Protein AF-A0A8T4KXN2-F1 (afdb_monomer_lite)

Radius of gyration: 32.28 Å; chains: 1; bounding box: 78×38×69 Å

Structure (mmCIF, N/CA/C/O backbone):
data_AF-A0A8T4KXN2-F1
#
_entry.id   AF-A0A8T4KXN2-F1
#
loop_
_atom_site.group_PDB
_atom_site.id
_atom_site.type_symbol
_atom_site.label_atom_id
_atom_site.label_alt_id
_atom_site.label_comp_id
_atom_site.label_asym_id
_atom_site.label_entity_id
_atom_site.label_seq_id
_atom_site.pdbx_PDB_ins_code
_atom_site.Cartn_x
_atom_site.Cartn_y
_atom_site.Cartn_z
_atom_site.occupancy
_atom_site.B_iso_or_equiv
_atom_site.auth_seq_id
_atom_site.auth_comp_id
_atom_site.auth_asym_id
_atom_site.auth_atom_id
_atom_site.pdbx_PDB_model_num
ATOM 1 N N . MET A 1 1 ? -12.133 6.379 -44.612 1.00 48.72 1 MET A N 1
ATOM 2 C CA . MET A 1 1 ? -12.267 6.527 -43.146 1.00 48.72 1 MET A CA 1
ATOM 3 C C . MET A 1 1 ? -11.600 5.319 -42.515 1.00 48.72 1 MET A C 1
ATOM 5 O O . MET A 1 1 ? -11.951 4.218 -42.909 1.00 48.72 1 MET A O 1
ATOM 9 N N . LYS A 1 2 ? -10.603 5.488 -41.636 1.00 53.75 2 LYS A N 1
ATOM 10 C CA . LYS A 1 2 ? -10.061 4.354 -40.868 1.00 53.75 2 LYS A CA 1
ATOM 11 C C . LYS A 1 2 ? -11.130 3.971 -39.842 1.00 53.75 2 LYS A C 1
ATOM 13 O O . LYS A 1 2 ? -11.428 4.774 -38.961 1.00 53.75 2 LYS A O 1
ATOM 18 N N . SER A 1 3 ? -11.801 2.848 -40.080 1.00 61.78 3 SER A N 1
ATOM 19 C CA . SER A 1 3 ? -12.979 2.392 -39.342 1.00 61.78 3 SER A CA 1
ATOM 20 C C . SER A 1 3 ? -12.598 1.915 -37.940 1.00 61.78 3 SER A C 1
ATOM 22 O O . SER A 1 3 ? -11.468 1.496 -37.688 1.00 61.78 3 SER A O 1
ATOM 24 N N . LEU A 1 4 ? -13.559 1.992 -37.016 1.00 63.56 4 LEU A N 1
ATOM 25 C CA . LEU A 1 4 ? -13.424 1.622 -35.599 1.00 63.56 4 LEU A CA 1
ATOM 26 C C . LEU A 1 4 ? -12.913 0.186 -35.377 1.00 63.56 4 LEU A C 1
ATOM 28 O O . LEU A 1 4 ? -12.387 -0.124 -34.312 1.00 63.56 4 LEU A O 1
ATOM 32 N N . GLU A 1 5 ? -12.991 -0.655 -36.404 1.00 62.78 5 GLU A N 1
ATOM 33 C CA . GLU A 1 5 ? -12.398 -1.991 -36.477 1.00 62.78 5 GLU A CA 1
ATOM 34 C C . GLU A 1 5 ? -10.889 -1.972 -36.191 1.00 62.78 5 GLU A C 1
ATOM 36 O O . GLU A 1 5 ? -10.408 -2.802 -35.428 1.00 62.78 5 GLU A O 1
ATOM 41 N N . GLN A 1 6 ? -10.152 -0.964 -36.676 1.00 63.22 6 GLN A N 1
ATOM 42 C CA . GLN A 1 6 ? -8.705 -0.854 -36.445 1.00 63.22 6 GLN A CA 1
ATOM 43 C C . GLN A 1 6 ? -8.355 -0.465 -34.991 1.00 63.22 6 GLN A C 1
ATOM 45 O O . GLN A 1 6 ? -7.255 -0.747 -34.514 1.00 63.22 6 GLN A O 1
ATOM 50 N N . TYR A 1 7 ? -9.284 0.177 -34.272 1.00 62.62 7 TYR A N 1
ATOM 51 C CA . TYR A 1 7 ? -9.153 0.461 -32.836 1.00 62.62 7 TYR A CA 1
ATOM 52 C C . TYR A 1 7 ? -9.555 -0.748 -31.981 1.00 62.62 7 TYR A C 1
ATOM 54 O O . TYR A 1 7 ? -8.935 -0.989 -30.947 1.00 62.62 7 TYR A O 1
ATOM 62 N N . ALA A 1 8 ? -10.550 -1.522 -32.424 1.00 60.78 8 ALA A N 1
ATOM 63 C CA . ALA A 1 8 ? -10.996 -2.745 -31.761 1.00 60.78 8 ALA A CA 1
ATOM 64 C C . ALA A 1 8 ? -9.985 -3.898 -31.902 1.00 60.78 8 ALA A C 1
ATOM 66 O O . ALA A 1 8 ? -9.731 -4.601 -30.931 1.00 60.78 8 ALA A O 1
ATOM 67 N N . GLU A 1 9 ? -9.342 -4.050 -33.064 1.00 62.12 9 GLU A N 1
ATOM 68 C CA . GLU A 1 9 ? -8.309 -5.072 -33.310 1.00 62.12 9 GLU A CA 1
ATOM 69 C C . GLU A 1 9 ? -7.042 -4.845 -32.465 1.00 62.12 9 GLU A C 1
ATOM 71 O O . GLU A 1 9 ? -6.325 -5.783 -32.122 1.00 62.12 9 GLU A O 1
ATOM 76 N N . LYS A 1 10 ? -6.794 -3.593 -32.060 1.00 63.12 10 LYS A N 1
ATOM 77 C CA . LYS A 1 10 ? -5.705 -3.216 -31.147 1.00 63.12 10 LYS A CA 1
ATOM 78 C C . LYS A 1 10 ? -6.092 -3.255 -29.666 1.00 63.12 10 LYS A C 1
ATOM 80 O O . LYS A 1 10 ? -5.241 -2.986 -28.815 1.00 63.12 10 LYS A O 1
ATOM 85 N N . LEU A 1 11 ? -7.355 -3.542 -29.353 1.00 65.38 11 LEU A N 1
ATOM 86 C CA . LEU A 1 11 ? -7.843 -3.628 -27.987 1.00 65.38 11 LEU A CA 1
ATOM 87 C C . LEU A 1 11 ? -7.547 -5.036 -27.467 1.00 65.38 11 LEU A C 1
ATOM 89 O O . LEU A 1 11 ? -8.207 -6.005 -27.837 1.00 65.38 11 LEU A O 1
ATOM 93 N N . ASP A 1 12 ? -6.553 -5.154 -26.588 1.00 75.44 12 ASP A N 1
ATOM 94 C CA . ASP A 1 12 ? -6.344 -6.376 -25.816 1.00 75.44 12 ASP A CA 1
ATOM 95 C C . ASP A 1 12 ? -7.517 -6.524 -24.835 1.00 75.44 12 ASP A C 1
ATOM 97 O O . ASP A 1 12 ? -7.467 -6.085 -23.685 1.00 75.44 12 ASP A O 1
ATOM 101 N N . PHE A 1 13 ? -8.635 -7.066 -25.326 1.00 82.25 13 PHE A N 1
ATOM 102 C CA . PHE A 1 13 ? -9.881 -7.209 -24.574 1.00 82.25 13 PHE A CA 1
ATOM 103 C C . PHE A 1 13 ? -9.652 -7.996 -23.279 1.00 82.25 13 PHE A C 1
ATOM 105 O O . PHE A 1 13 ? -10.247 -7.694 -22.247 1.00 82.25 13 PHE A O 1
ATOM 112 N N . ARG A 1 14 ? -8.718 -8.956 -23.303 1.00 81.81 14 ARG A N 1
ATOM 113 C CA . ARG A 1 14 ? -8.288 -9.687 -22.107 1.00 81.81 14 ARG A CA 1
ATOM 114 C C . ARG A 1 14 ? -7.593 -8.755 -21.125 1.00 81.81 14 ARG A C 1
ATOM 116 O O . ARG A 1 14 ? -7.958 -8.752 -19.954 1.00 81.81 14 ARG A O 1
ATOM 123 N N . GLY A 1 15 ? -6.653 -7.935 -21.593 1.00 85.81 15 GLY A N 1
ATOM 124 C CA . GLY A 1 15 ? -5.996 -6.912 -20.778 1.00 85.81 15 GLY A CA 1
ATOM 125 C C . GLY A 1 15 ? -6.981 -5.922 -20.152 1.00 85.81 15 GLY A C 1
ATOM 126 O O . GLY A 1 15 ? -6.889 -5.638 -18.958 1.00 85.81 15 GLY A O 1
ATOM 127 N N . LEU A 1 16 ? -7.979 -5.464 -20.914 1.00 88.06 16 LEU A N 1
ATOM 128 C CA . LEU A 1 16 ? -9.030 -4.575 -20.414 1.00 88.06 16 LEU A CA 1
ATOM 129 C C . LEU A 1 16 ? -9.844 -5.246 -19.296 1.00 88.06 16 LEU A C 1
ATOM 131 O O . LEU A 1 16 ? -9.977 -4.680 -18.212 1.00 88.06 16 LEU A O 1
ATOM 135 N N . VAL A 1 17 ? -10.329 -6.470 -19.522 1.00 91.06 17 VAL A N 1
ATOM 136 C CA . VAL A 1 17 ? -11.122 -7.219 -18.532 1.00 91.06 17 VAL A CA 1
ATOM 137 C C . VAL A 1 17 ? -10.305 -7.506 -17.271 1.00 91.06 17 VAL A C 1
ATOM 139 O O . VAL A 1 17 ? -10.779 -7.267 -16.163 1.00 91.06 17 VAL A O 1
ATOM 142 N N . ILE A 1 18 ? -9.055 -7.949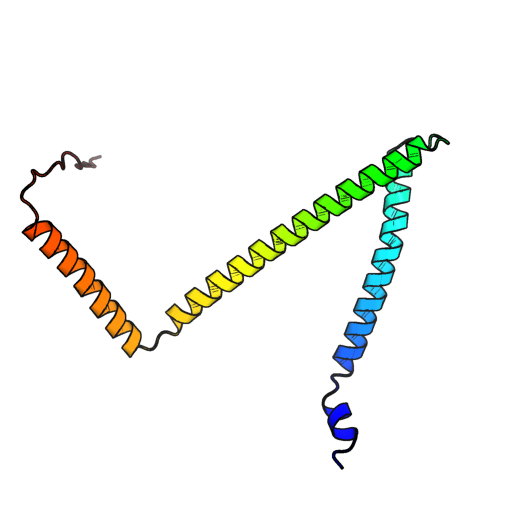 -17.418 1.00 92.06 18 ILE A N 1
ATOM 143 C CA . ILE A 1 18 ? -8.163 -8.224 -16.284 1.00 92.06 18 ILE A CA 1
ATOM 144 C C . ILE A 1 18 ? -7.871 -6.938 -15.505 1.00 92.06 18 ILE A C 1
ATOM 146 O O . ILE A 1 18 ? -7.939 -6.945 -14.278 1.00 92.06 18 ILE A O 1
ATOM 150 N N . SER A 1 19 ? -7.602 -5.823 -16.191 1.00 91.62 19 SER A N 1
ATOM 151 C CA . SER A 1 19 ? -7.362 -4.534 -15.531 1.00 91.62 19 SER A CA 1
ATOM 152 C C . SER A 1 19 ? -8.588 -4.061 -14.748 1.00 91.62 19 SER A C 1
ATOM 154 O O . SER A 1 19 ? -8.451 -3.659 -13.597 1.00 91.62 19 SER A O 1
ATOM 156 N N . SER A 1 20 ? -9.790 -4.213 -15.313 1.00 92.12 20 SER A N 1
ATOM 157 C CA . SER A 1 20 ? -11.052 -3.897 -14.643 1.00 92.12 20 SER A CA 1
ATOM 158 C C . SER A 1 20 ? -11.258 -4.743 -13.384 1.00 92.12 20 SER A C 1
ATOM 160 O O . SER A 1 20 ? -11.577 -4.194 -12.327 1.00 92.12 20 SER A O 1
ATOM 162 N N . ILE A 1 21 ? -10.996 -6.054 -13.457 1.00 95.31 21 ILE A N 1
ATOM 163 C CA . ILE A 1 21 ? -11.072 -6.956 -12.298 1.00 95.31 21 ILE A CA 1
ATOM 164 C C . ILE A 1 21 ? -10.062 -6.534 -11.228 1.00 95.31 21 ILE A C 1
ATOM 166 O O . ILE A 1 21 ? -10.424 -6.418 -10.060 1.00 95.31 21 ILE A O 1
ATOM 170 N N . ILE A 1 22 ? -8.813 -6.250 -11.605 1.00 96.06 22 ILE A N 1
ATOM 171 C CA . ILE A 1 22 ? -7.775 -5.804 -10.665 1.00 96.06 22 ILE A CA 1
ATOM 172 C C . ILE A 1 22 ? -8.181 -4.491 -9.994 1.00 96.06 22 ILE A C 1
ATOM 174 O O . ILE A 1 22 ? -8.015 -4.357 -8.782 1.00 96.06 22 ILE A O 1
ATOM 178 N N . THR A 1 23 ? -8.740 -3.533 -10.736 1.00 94.69 23 THR A N 1
ATOM 179 C CA . THR A 1 23 ? -9.219 -2.266 -10.171 1.00 94.69 23 THR A CA 1
ATOM 180 C C . THR A 1 23 ? -10.368 -2.491 -9.190 1.00 94.69 23 THR A C 1
ATOM 182 O O . THR A 1 23 ? -10.317 -1.973 -8.076 1.00 94.69 23 THR A O 1
ATOM 185 N N . ALA A 1 24 ? -11.364 -3.302 -9.555 1.00 95.25 24 ALA A N 1
ATOM 186 C CA . ALA A 1 24 ? -12.489 -3.627 -8.679 1.00 95.25 24 ALA A CA 1
ATOM 187 C C . ALA A 1 24 ? -12.028 -4.345 -7.400 1.00 95.25 24 ALA A C 1
ATOM 189 O O . ALA A 1 24 ? -12.437 -3.977 -6.301 1.00 95.25 24 ALA A O 1
ATOM 190 N N . LEU A 1 25 ? -11.118 -5.314 -7.517 1.00 95.44 25 LEU A N 1
ATOM 191 C CA . LEU A 1 25 ? -10.546 -6.016 -6.367 1.00 95.44 25 LEU A CA 1
ATOM 192 C C . LEU A 1 25 ? -9.711 -5.087 -5.485 1.00 95.44 25 LEU A C 1
ATOM 194 O O . LEU A 1 25 ? -9.828 -5.138 -4.265 1.00 95.44 25 LEU A O 1
ATOM 198 N N . SER A 1 26 ? -8.909 -4.204 -6.082 1.00 93.50 26 SER A N 1
ATOM 199 C CA . SER A 1 26 ? -8.128 -3.210 -5.334 1.00 93.50 26 SER A CA 1
ATOM 200 C C . SER A 1 26 ? -9.036 -2.277 -4.532 1.00 93.50 26 SER A C 1
ATOM 202 O O . SER A 1 26 ? -8.728 -1.945 -3.388 1.00 93.50 26 SER A O 1
ATOM 204 N N . PHE A 1 27 ? -10.182 -1.898 -5.106 1.00 94.44 27 PHE A N 1
ATOM 205 C CA . PHE A 1 27 ? -11.195 -1.105 -4.417 1.00 94.44 27 PHE A CA 1
ATOM 206 C C . PHE A 1 27 ? -11.817 -1.864 -3.240 1.00 94.44 27 PHE A C 1
ATOM 208 O O . PHE A 1 27 ? -11.875 -1.333 -2.133 1.00 94.44 27 PHE A O 1
ATOM 215 N N . VAL A 1 28 ? -12.217 -3.122 -3.453 1.00 93.00 28 VAL A N 1
ATOM 216 C CA . VAL A 1 28 ? -12.761 -3.987 -2.395 1.00 93.00 28 VAL A CA 1
ATOM 217 C C . VAL A 1 28 ? -11.761 -4.134 -1.250 1.00 93.00 28 VAL A C 1
ATOM 219 O O . VAL A 1 28 ? -12.116 -3.901 -0.098 1.00 93.00 28 VAL A O 1
ATOM 222 N N . VAL A 1 29 ? -10.498 -4.441 -1.557 1.00 93.31 29 VAL A N 1
ATOM 223 C CA . VAL A 1 29 ? -9.426 -4.532 -0.557 1.00 93.31 29 VAL A CA 1
ATOM 224 C C . VAL A 1 29 ? -9.318 -3.223 0.226 1.00 93.31 29 VAL A C 1
ATOM 226 O O . VAL A 1 29 ? -9.325 -3.257 1.453 1.00 93.31 29 VAL A O 1
ATOM 229 N N . GLY A 1 30 ? -9.294 -2.072 -0.454 1.00 88.69 30 GLY A N 1
ATOM 230 C CA . GLY A 1 30 ? -9.260 -0.757 0.192 1.00 88.69 30 GLY A CA 1
ATOM 231 C C . GLY A 1 30 ? -10.427 -0.506 1.155 1.00 88.69 30 GLY A C 1
ATOM 232 O O . GLY A 1 30 ? -10.202 0.009 2.250 1.00 88.69 30 GLY A O 1
ATOM 233 N N . LEU A 1 31 ? -11.649 -0.919 0.795 1.00 88.69 31 LEU A N 1
ATOM 234 C CA . LEU A 1 31 ? -12.809 -0.839 1.692 1.00 88.69 31 LEU A CA 1
ATOM 235 C C . LEU A 1 31 ? -12.621 -1.702 2.945 1.00 88.69 31 LEU A C 1
ATOM 237 O O . LEU A 1 31 ? -12.821 -1.218 4.056 1.00 88.69 31 LEU A O 1
ATOM 241 N N . PHE A 1 32 ? -12.185 -2.952 2.775 1.00 91.25 32 PHE A N 1
ATOM 242 C CA . PHE A 1 32 ? -11.975 -3.874 3.895 1.00 91.25 32 PHE A CA 1
ATOM 243 C C . PHE A 1 32 ? -10.879 -3.410 4.857 1.00 91.25 32 PHE A C 1
ATOM 245 O O . PHE A 1 32 ? -10.972 -3.661 6.057 1.00 91.25 32 PHE A O 1
ATOM 252 N N . TRP A 1 33 ? -9.857 -2.705 4.363 1.00 85.44 33 TRP A N 1
ATOM 253 C CA . TRP A 1 33 ? -8.793 -2.165 5.212 1.00 85.44 33 TRP A CA 1
ATOM 254 C C . TRP A 1 33 ? -9.315 -1.183 6.261 1.00 85.44 33 TRP A C 1
ATOM 256 O O . TRP A 1 33 ? -8.840 -1.219 7.395 1.00 85.44 33 TRP A O 1
ATOM 266 N N . LYS A 1 34 ? -10.305 -0.344 5.928 1.00 81.81 34 LYS A N 1
ATOM 267 C CA . LYS A 1 34 ? -10.913 0.581 6.898 1.00 81.81 34 LYS A CA 1
ATOM 268 C C . LYS A 1 34 ? -11.522 -0.185 8.074 1.00 81.81 34 LYS A C 1
ATOM 270 O O . LYS A 1 34 ? -11.245 0.141 9.227 1.00 81.81 34 LYS A O 1
ATOM 275 N N . ASP A 1 35 ? -12.324 -1.199 7.777 1.00 85.31 35 ASP A N 1
ATOM 276 C CA . ASP A 1 35 ? -13.050 -1.946 8.803 1.00 85.31 35 ASP A CA 1
ATOM 277 C C . ASP A 1 35 ? -12.107 -2.850 9.612 1.00 85.31 35 ASP A C 1
ATOM 279 O O . ASP A 1 35 ? -12.230 -2.939 10.833 1.00 85.31 35 ASP A O 1
ATOM 283 N N . ALA A 1 36 ? -11.094 -3.439 8.968 1.00 86.31 36 ALA A N 1
ATOM 284 C CA . ALA A 1 36 ? -10.057 -4.218 9.642 1.00 86.31 36 ALA A CA 1
ATOM 285 C C . ALA A 1 36 ? -9.243 -3.371 10.630 1.00 86.31 36 ALA A C 1
ATOM 287 O O . ALA A 1 36 ? -8.982 -3.803 11.752 1.00 86.31 36 ALA A O 1
ATOM 288 N N . ILE A 1 37 ? -8.862 -2.155 10.235 1.00 81.81 37 ILE A N 1
ATOM 289 C CA . ILE A 1 37 ? -8.170 -1.206 11.111 1.00 81.81 37 ILE A CA 1
ATOM 290 C C . ILE A 1 37 ? -9.058 -0.851 12.300 1.00 81.81 37 ILE A C 1
ATOM 292 O O . ILE A 1 37 ? -8.600 -0.931 13.435 1.00 81.81 37 ILE A O 1
ATOM 296 N N . GLN A 1 38 ? -10.317 -0.489 12.053 1.00 80.75 38 GLN A N 1
ATOM 297 C CA . GLN A 1 38 ? -11.240 -0.095 13.113 1.00 80.75 38 GLN A CA 1
ATOM 298 C C . GLN A 1 38 ? -11.444 -1.237 14.121 1.00 80.75 38 GLN A C 1
ATOM 300 O O . GLN A 1 38 ? -11.249 -1.035 15.315 1.00 80.75 38 GLN A O 1
ATOM 305 N N . SER A 1 39 ? -11.668 -2.460 13.634 1.00 84.56 39 SER A N 1
ATOM 306 C CA . SER A 1 39 ? -11.772 -3.657 14.477 1.00 84.56 39 SER A CA 1
ATOM 307 C C . SER A 1 39 ? -10.475 -3.978 15.231 1.00 84.56 39 SER A C 1
ATOM 309 O O . SER A 1 39 ? -10.522 -4.405 16.382 1.00 84.56 39 SER A O 1
ATOM 311 N N . THR A 1 40 ? -9.308 -3.750 14.621 1.00 84.19 40 THR A N 1
ATOM 312 C CA . THR A 1 40 ? -8.010 -3.927 15.291 1.00 84.19 40 THR A CA 1
ATOM 313 C C . THR A 1 40 ? -7.857 -2.930 16.439 1.00 84.19 40 THR A C 1
ATOM 315 O O . THR A 1 40 ? -7.418 -3.300 17.525 1.00 84.19 40 THR A O 1
ATOM 318 N N . ILE A 1 41 ? -8.237 -1.670 16.229 1.00 79.12 41 ILE A N 1
ATOM 319 C CA . ILE A 1 41 ? -8.175 -0.651 17.278 1.00 79.12 41 ILE A CA 1
ATOM 320 C C . ILE A 1 41 ? -9.173 -0.998 18.391 1.00 79.12 41 ILE A C 1
ATOM 322 O O . ILE A 1 41 ? -8.784 -0.941 19.551 1.00 79.12 41 ILE A O 1
ATOM 326 N N . ASP A 1 42 ? -10.391 -1.444 18.076 1.00 80.75 42 ASP A N 1
ATOM 327 C CA . ASP A 1 42 ? -11.381 -1.896 19.073 1.00 80.75 42 ASP A CA 1
ATOM 328 C C . ASP A 1 42 ? -10.887 -3.102 19.893 1.00 80.75 42 ASP A C 1
ATOM 330 O O . ASP A 1 42 ? -11.163 -3.206 21.088 1.00 80.75 42 ASP A O 1
ATOM 334 N N . LEU A 1 43 ? -10.132 -4.013 19.269 1.00 80.38 43 LEU A N 1
ATOM 335 C CA . LEU A 1 43 ? -9.585 -5.197 19.935 1.00 80.38 43 LEU A CA 1
ATOM 336 C C . LEU A 1 43 ? -8.419 -4.858 20.876 1.00 80.38 43 LEU A C 1
ATOM 338 O O . LEU A 1 43 ? -8.331 -5.411 21.973 1.00 80.38 43 LEU A O 1
ATOM 342 N N . TYR A 1 44 ? -7.503 -3.984 20.447 1.00 78.94 44 TYR A N 1
ATOM 343 C CA . TYR A 1 44 ? -6.283 -3.665 21.200 1.00 78.94 44 TYR A CA 1
ATOM 344 C C . TYR A 1 44 ? -6.434 -2.465 22.144 1.00 78.94 44 TYR A C 1
ATOM 346 O O . TYR A 1 44 ? -5.726 -2.387 23.150 1.00 78.94 44 TYR A O 1
ATOM 354 N N . PHE A 1 45 ? -7.351 -1.542 21.859 1.00 72.12 45 PHE A N 1
ATOM 355 C CA . PHE A 1 45 ? -7.634 -0.369 22.680 1.00 72.12 45 PHE A CA 1
ATOM 356 C C . PHE A 1 45 ? -9.045 -0.493 23.244 1.00 72.12 45 PHE A C 1
ATOM 358 O O . PHE A 1 45 ? -10.012 -0.569 22.493 1.00 72.12 45 PHE A O 1
ATOM 365 N N . LYS A 1 46 ? -9.169 -0.488 24.580 1.00 69.94 46 LYS A N 1
ATOM 366 C CA . LYS A 1 46 ? -10.477 -0.510 25.250 1.00 69.94 46 LYS A CA 1
ATOM 367 C C . LYS A 1 46 ? -11.380 0.581 24.654 1.00 69.94 46 LYS A C 1
ATOM 369 O O . LYS A 1 46 ? -10.930 1.731 24.610 1.00 69.94 46 LYS A O 1
ATOM 374 N N . PRO A 1 47 ? -12.629 0.262 24.271 1.00 65.00 47 PRO A N 1
ATOM 375 C CA . PRO A 1 47 ? -13.579 1.263 23.820 1.00 65.00 47 PRO A CA 1
ATOM 376 C C . PRO A 1 47 ? -13.891 2.182 25.003 1.00 65.00 47 PRO A C 1
ATOM 378 O O . PRO A 1 47 ? -14.638 1.837 25.916 1.00 65.00 47 PRO A O 1
ATOM 381 N N . GLY A 1 48 ? -13.229 3.333 25.041 1.00 62.84 48 GLY A N 1
ATOM 382 C CA . GLY A 1 48 ? -13.643 4.451 25.870 1.00 62.84 48 GLY A CA 1
ATOM 383 C C . GLY A 1 48 ? -14.584 5.293 25.027 1.00 62.84 48 GLY A C 1
ATOM 384 O O . GLY A 1 48 ? -14.181 5.740 23.959 1.00 62.84 48 GLY A O 1
ATOM 385 N N . GLU A 1 49 ? -15.809 5.529 25.492 1.00 65.12 49 GLU A N 1
ATOM 386 C CA . GLU A 1 49 ? -16.875 6.262 24.777 1.00 65.12 49 GLU A CA 1
ATOM 387 C C . GLU A 1 49 ? -16.568 7.759 24.512 1.00 65.12 49 GLU A C 1
ATOM 389 O O . GLU A 1 49 ? -17.462 8.566 24.274 1.00 65.12 49 GLU A O 1
ATOM 394 N N . GLY A 1 50 ? -15.301 8.175 24.573 1.00 67.50 50 GLY A N 1
ATOM 395 C CA . GLY A 1 50 ? -14.876 9.564 24.457 1.00 67.50 50 GLY A CA 1
ATOM 396 C C . GLY A 1 50 ? -14.197 9.879 23.128 1.00 67.50 50 GLY A C 1
ATOM 397 O O . GLY A 1 50 ? -13.470 9.062 22.570 1.00 67.50 50 GLY A O 1
ATOM 398 N N . LEU A 1 51 ? -14.331 11.133 22.687 1.00 71.19 51 LEU A N 1
ATOM 399 C CA . LEU A 1 51 ? -13.631 11.736 21.538 1.00 71.19 51 LEU A CA 1
ATOM 400 C C . LEU A 1 51 ? -12.126 11.396 21.477 1.00 71.19 51 LEU A C 1
ATOM 402 O O . LEU A 1 51 ? -11.560 11.281 20.392 1.00 71.19 51 LEU A O 1
ATOM 406 N N . LEU A 1 52 ? -11.485 11.203 22.634 1.00 72.00 52 LEU A N 1
ATOM 407 C CA . LEU A 1 52 ? -10.078 10.809 22.753 1.00 72.00 52 LEU A CA 1
ATOM 408 C C . LEU A 1 52 ? -9.765 9.473 22.065 1.00 72.00 52 LEU A C 1
ATOM 410 O O . LEU A 1 52 ? -8.688 9.332 21.490 1.00 72.00 52 LEU A O 1
ATOM 414 N N . TYR A 1 53 ? -10.700 8.522 22.079 1.00 72.50 53 TYR A N 1
ATOM 415 C CA . TYR A 1 53 ? -10.552 7.235 21.404 1.00 72.50 53 TYR A CA 1
ATOM 416 C C . TYR A 1 53 ? -10.477 7.415 19.884 1.00 72.50 53 TYR A C 1
ATOM 418 O O . TYR A 1 53 ? -9.554 6.918 19.241 1.00 72.50 53 TYR A O 1
ATOM 426 N N . THR A 1 54 ? -11.377 8.221 19.318 1.00 76.62 54 THR A N 1
ATOM 427 C CA . THR A 1 54 ? -11.398 8.537 17.883 1.00 76.62 54 THR A CA 1
ATOM 428 C C . THR A 1 54 ? -10.133 9.271 17.438 1.00 76.62 54 THR A C 1
ATOM 430 O O . THR A 1 54 ? -9.573 8.960 16.386 1.00 76.62 54 THR A O 1
ATOM 433 N N . TYR A 1 55 ? -9.636 10.215 18.243 1.00 81.56 55 TYR A N 1
ATOM 434 C CA . TYR A 1 55 ? -8.376 10.905 17.950 1.00 81.56 55 TYR A CA 1
ATOM 435 C C . TYR A 1 55 ? -7.166 9.971 18.027 1.00 81.56 55 TYR A C 1
ATOM 437 O O . TYR A 1 55 ? -6.279 10.051 17.176 1.00 81.56 55 TYR A O 1
ATOM 445 N N . LEU A 1 56 ? -7.132 9.062 19.005 1.00 80.69 56 LEU A N 1
ATOM 446 C CA . LEU A 1 56 ? -6.052 8.086 19.135 1.00 80.69 56 LEU A CA 1
ATOM 447 C C . LEU A 1 56 ? -6.062 7.085 17.973 1.00 80.69 56 LEU A C 1
ATOM 449 O O . LEU A 1 56 ? -5.013 6.801 17.396 1.00 80.69 56 LEU A O 1
ATOM 453 N N . ALA A 1 57 ? -7.247 6.627 17.568 1.00 79.56 57 ALA A N 1
ATOM 454 C CA . ALA A 1 57 ? -7.438 5.801 16.383 1.00 79.56 57 ALA A CA 1
ATOM 455 C C . ALA A 1 57 ? -6.904 6.498 15.120 1.00 79.56 57 ALA A C 1
ATOM 457 O O . ALA A 1 57 ? -6.091 5.933 14.388 1.00 79.56 57 ALA A O 1
ATOM 458 N N . ALA A 1 58 ? -7.289 7.759 14.896 1.00 83.19 58 ALA A N 1
ATOM 459 C CA . ALA A 1 58 ? -6.823 8.549 13.757 1.00 83.19 58 ALA A CA 1
ATOM 460 C C . ALA A 1 58 ? -5.295 8.751 13.753 1.00 83.19 58 ALA A C 1
ATOM 462 O O . ALA A 1 58 ? -4.658 8.685 12.696 1.00 83.19 58 ALA A O 1
ATOM 463 N N . LEU A 1 59 ? -4.688 8.947 14.928 1.00 88.19 59 LEU A N 1
ATOM 464 C CA . LEU A 1 59 ? -3.236 9.065 15.077 1.00 88.19 59 LEU A CA 1
ATOM 465 C C . LEU A 1 59 ? -2.523 7.772 14.656 1.00 88.19 59 LEU A C 1
ATOM 467 O O . LEU A 1 59 ? -1.572 7.819 13.875 1.00 88.19 59 LEU A O 1
ATOM 471 N N . ILE A 1 60 ? -3.003 6.618 15.126 1.00 84.38 60 ILE A N 1
ATOM 472 C CA . ILE A 1 60 ? -2.435 5.304 14.787 1.00 84.38 60 ILE A CA 1
ATOM 473 C C . ILE A 1 60 ? -2.516 5.059 13.281 1.00 84.38 60 ILE A C 1
ATOM 475 O O . ILE A 1 60 ? -1.530 4.648 12.671 1.00 84.38 60 ILE A O 1
ATOM 479 N N . ILE A 1 61 ? -3.660 5.370 12.669 1.00 85.94 61 ILE A N 1
ATOM 480 C CA . ILE A 1 61 ? -3.859 5.237 11.221 1.00 85.94 61 ILE A CA 1
ATOM 481 C C . ILE A 1 61 ? -2.865 6.109 10.459 1.00 85.94 61 ILE A C 1
ATOM 483 O O . ILE A 1 61 ? -2.232 5.642 9.516 1.00 85.94 61 ILE A O 1
ATOM 487 N N . THR A 1 62 ? -2.675 7.353 10.893 1.00 90.88 62 THR A N 1
ATOM 488 C CA . THR A 1 62 ? -1.733 8.284 10.259 1.00 90.88 62 THR A CA 1
ATOM 489 C C . THR A 1 62 ? -0.303 7.746 10.303 1.00 90.88 62 THR A C 1
ATOM 491 O O . THR A 1 62 ? 0.398 7.767 9.291 1.00 90.88 62 THR A O 1
ATOM 494 N N . ILE A 1 63 ? 0.121 7.205 11.449 1.00 91.75 63 ILE A N 1
ATOM 495 C CA . ILE A 1 63 ? 1.445 6.587 11.598 1.00 91.75 63 ILE A CA 1
ATOM 496 C C . ILE A 1 63 ? 1.560 5.347 10.705 1.00 91.75 63 ILE A C 1
ATOM 498 O O . ILE A 1 63 ? 2.547 5.207 9.984 1.00 91.75 63 ILE A O 1
ATOM 502 N N . ALA A 1 64 ? 0.553 4.471 10.697 1.00 87.69 64 ALA A N 1
ATOM 503 C CA . ALA A 1 64 ? 0.549 3.268 9.868 1.00 87.69 64 ALA A CA 1
ATOM 504 C C . ALA A 1 64 ? 0.662 3.606 8.372 1.00 87.69 64 ALA A C 1
ATOM 506 O O . ALA A 1 64 ? 1.505 3.045 7.669 1.00 87.69 64 ALA A O 1
ATOM 507 N N . VAL A 1 65 ? -0.122 4.577 7.894 1.00 88.88 65 VAL A N 1
ATOM 508 C CA . VAL A 1 65 ? -0.075 5.058 6.505 1.00 88.88 65 VAL A CA 1
ATOM 509 C C . VAL A 1 65 ? 1.289 5.665 6.180 1.00 88.88 65 VAL A C 1
ATOM 511 O O . VAL A 1 65 ? 1.851 5.360 5.129 1.00 88.88 65 VAL A O 1
ATOM 514 N N . ALA A 1 66 ? 1.863 6.468 7.080 1.00 93.81 66 ALA A N 1
ATOM 515 C CA . ALA A 1 66 ? 3.190 7.050 6.888 1.00 93.81 66 ALA A CA 1
ATOM 516 C C . ALA A 1 66 ? 4.286 5.976 6.777 1.00 93.81 66 ALA A C 1
ATOM 518 O O . ALA A 1 66 ? 5.149 6.062 5.901 1.00 93.81 66 ALA A O 1
ATOM 519 N N . VAL A 1 67 ? 4.231 4.935 7.614 1.00 93.06 67 VAL A N 1
ATOM 520 C CA . VAL A 1 67 ? 5.167 3.801 7.555 1.00 93.06 67 VAL A CA 1
ATOM 521 C C . VAL A 1 67 ? 5.017 3.043 6.237 1.00 93.06 67 VAL A C 1
ATOM 523 O O . VAL A 1 67 ? 6.021 2.774 5.577 1.00 93.06 67 VAL A O 1
ATOM 526 N N . ILE A 1 68 ? 3.789 2.743 5.807 1.00 90.94 68 ILE A N 1
ATOM 527 C CA . ILE A 1 68 ? 3.535 2.069 4.523 1.00 90.94 68 ILE A CA 1
ATOM 528 C C . ILE A 1 68 ? 4.062 2.915 3.361 1.00 90.94 68 ILE A C 1
ATOM 530 O O . ILE A 1 68 ? 4.790 2.402 2.511 1.00 90.94 68 ILE A O 1
ATOM 534 N N . ALA A 1 69 ? 3.763 4.216 3.338 1.00 91.75 69 ALA A N 1
ATOM 535 C CA . ALA A 1 69 ? 4.253 5.132 2.312 1.00 91.75 69 ALA A CA 1
ATOM 536 C C . ALA A 1 69 ? 5.788 5.164 2.273 1.00 91.75 69 ALA A C 1
ATOM 538 O O . ALA A 1 69 ? 6.390 5.051 1.203 1.00 91.75 69 ALA A O 1
ATOM 539 N N . PHE A 1 70 ? 6.436 5.234 3.436 1.00 93.50 70 PHE A N 1
ATOM 540 C CA . PHE A 1 70 ? 7.891 5.182 3.534 1.00 93.50 70 PHE A CA 1
ATOM 541 C C . PHE A 1 70 ? 8.463 3.863 2.994 1.00 93.50 70 PHE A C 1
ATOM 543 O O . PHE A 1 70 ? 9.420 3.880 2.215 1.00 93.50 70 PHE A O 1
ATOM 550 N N . LEU A 1 71 ? 7.867 2.721 3.351 1.00 91.62 71 LEU A N 1
ATOM 551 C CA . LEU A 1 71 ? 8.279 1.406 2.851 1.00 91.62 71 LEU A CA 1
ATOM 552 C C . LEU A 1 71 ? 8.113 1.291 1.332 1.00 91.62 71 LEU A C 1
ATOM 554 O O . LEU A 1 71 ? 9.005 0.764 0.664 1.00 91.62 71 LEU A O 1
ATOM 558 N N . LEU A 1 72 ? 7.025 1.821 0.769 1.00 89.25 72 LEU A N 1
ATOM 559 C CA . LEU A 1 72 ? 6.796 1.847 -0.677 1.00 89.25 72 LEU A CA 1
ATOM 560 C C . LEU A 1 72 ? 7.870 2.664 -1.399 1.00 89.25 72 LEU A C 1
ATOM 562 O O . LEU A 1 72 ? 8.498 2.156 -2.329 1.00 89.25 72 LEU A O 1
ATOM 566 N N . ILE A 1 73 ? 8.151 3.885 -0.934 1.00 87.88 73 ILE A N 1
ATOM 567 C CA . ILE A 1 73 ? 9.203 4.744 -1.505 1.00 87.88 73 ILE A CA 1
ATOM 568 C C . ILE A 1 73 ? 10.570 4.056 -1.392 1.00 87.88 73 ILE A C 1
ATOM 570 O O . ILE A 1 73 ? 11.358 4.027 -2.343 1.00 87.88 73 ILE A O 1
ATOM 574 N N . ARG A 1 74 ? 10.858 3.443 -0.239 1.00 86.50 74 ARG A N 1
ATOM 575 C CA . ARG A 1 74 ? 12.105 2.705 -0.019 1.00 86.50 74 ARG A CA 1
ATOM 576 C C . ARG A 1 74 ? 12.235 1.514 -0.968 1.00 86.50 74 ARG A C 1
ATOM 578 O O . ARG A 1 74 ? 13.326 1.302 -1.499 1.00 86.50 74 ARG A O 1
ATOM 585 N N . SER A 1 75 ? 11.151 0.774 -1.193 1.00 83.19 75 SER A N 1
ATOM 586 C CA . SER A 1 75 ? 11.088 -0.388 -2.089 1.00 83.19 75 SER A CA 1
ATOM 587 C C . SER A 1 75 ? 11.278 0.002 -3.559 1.00 83.19 75 SER A C 1
ATOM 589 O O . SER A 1 75 ? 12.088 -0.601 -4.274 1.00 83.19 75 SER A O 1
ATOM 591 N N . GLN A 1 76 ? 10.624 1.077 -4.005 1.00 74.69 76 GLN A N 1
ATOM 592 C CA . GLN A 1 76 ? 10.790 1.606 -5.362 1.00 74.69 76 GLN A CA 1
ATOM 593 C C . GLN A 1 76 ? 12.236 2.039 -5.621 1.00 74.69 76 GLN A C 1
ATOM 595 O O . GLN A 1 76 ? 12.820 1.668 -6.638 1.00 74.69 76 GLN A O 1
ATOM 600 N N . ASN A 1 77 ? 12.872 2.716 -4.661 1.00 68.88 77 ASN A N 1
ATOM 601 C CA . ASN A 1 77 ? 14.275 3.120 -4.775 1.00 68.88 77 ASN A CA 1
ATOM 602 C C . ASN A 1 77 ? 15.243 1.933 -4.886 1.00 68.88 77 ASN A C 1
ATOM 604 O O . ASN A 1 77 ? 16.278 2.046 -5.543 1.00 68.88 77 ASN A O 1
ATOM 608 N N . ILE A 1 78 ? 14.935 0.791 -4.264 1.00 65.75 78 ILE A N 1
ATOM 609 C CA . ILE A 1 78 ? 15.734 -0.437 -4.407 1.00 65.75 78 ILE A CA 1
ATOM 610 C C . ILE A 1 78 ? 15.558 -1.015 -5.814 1.00 65.75 78 ILE A C 1
ATOM 612 O O . ILE A 1 78 ? 16.544 -1.382 -6.456 1.00 65.75 78 ILE A O 1
ATOM 616 N N . THR A 1 79 ? 14.324 -1.040 -6.313 1.00 67.81 79 THR A N 1
ATOM 617 C CA . THR A 1 79 ? 13.998 -1.562 -7.645 1.00 67.81 79 THR A CA 1
ATOM 618 C C . THR A 1 79 ? 14.640 -0.720 -8.744 1.00 67.81 79 THR A C 1
ATOM 620 O O . THR A 1 79 ? 15.340 -1.265 -9.594 1.00 67.81 79 THR A O 1
ATOM 623 N N . ILE A 1 80 ? 14.522 0.610 -8.682 1.00 64.94 80 ILE A N 1
ATOM 624 C CA . ILE A 1 80 ? 15.127 1.507 -9.675 1.00 64.94 80 ILE A CA 1
ATOM 625 C C . ILE A 1 80 ? 16.657 1.442 -9.626 1.00 64.94 80 ILE A C 1
ATOM 627 O O . ILE A 1 80 ? 17.292 1.356 -10.674 1.00 64.94 80 ILE A O 1
ATOM 631 N N . LYS A 1 81 ? 17.283 1.390 -8.441 1.00 66.12 81 LYS A N 1
ATOM 632 C CA . LYS A 1 81 ? 18.744 1.194 -8.342 1.00 66.12 81 LYS A CA 1
ATOM 633 C C . LYS A 1 81 ? 19.191 -0.123 -8.977 1.00 66.12 81 LYS A C 1
ATOM 635 O O . LYS A 1 81 ? 20.232 -0.154 -9.627 1.00 66.12 81 LYS A O 1
ATOM 640 N N . LYS A 1 82 ? 18.415 -1.198 -8.813 1.00 65.06 82 LYS A N 1
ATOM 641 C CA . LYS A 1 82 ? 18.715 -2.513 -9.395 1.00 65.06 82 LYS A CA 1
ATOM 642 C C . LYS A 1 82 ? 18.544 -2.514 -10.916 1.00 65.06 82 LYS A C 1
ATOM 644 O O . LYS A 1 82 ? 19.379 -3.089 -11.608 1.00 65.06 82 LYS A O 1
ATOM 649 N N . LEU A 1 83 ? 17.529 -1.818 -11.426 1.00 65.38 83 LEU A N 1
ATOM 650 C CA . LEU A 1 83 ? 17.306 -1.625 -12.860 1.00 65.38 83 LEU A CA 1
ATOM 651 C C . LEU A 1 83 ? 18.424 -0.782 -13.489 1.00 65.38 83 LEU A C 1
ATOM 653 O O . LEU A 1 83 ? 19.051 -1.245 -14.438 1.00 65.38 83 LEU A O 1
ATOM 657 N N . MET A 1 84 ? 18.782 0.359 -12.891 1.00 66.19 84 MET A N 1
ATOM 658 C CA . MET A 1 84 ? 19.892 1.201 -13.359 1.00 66.19 84 MET A CA 1
ATOM 659 C C . MET A 1 84 ? 21.245 0.470 -13.301 1.00 66.19 84 MET A C 1
ATOM 661 O O . MET A 1 84 ? 22.033 0.538 -14.243 1.00 66.19 84 MET A O 1
ATOM 665 N N . ALA A 1 85 ? 21.516 -0.294 -12.236 1.00 66.38 85 ALA A N 1
ATOM 666 C CA . ALA A 1 85 ? 22.727 -1.114 -12.145 1.00 66.38 85 ALA A CA 1
ATOM 667 C C . ALA A 1 85 ? 22.757 -2.224 -13.212 1.00 66.38 85 ALA A C 1
ATOM 669 O O . ALA A 1 85 ? 23.811 -2.507 -13.781 1.00 66.38 85 ALA A O 1
ATOM 670 N N . SER A 1 86 ? 21.607 -2.831 -13.520 1.00 63.66 86 SER A N 1
ATOM 671 C CA . SER A 1 86 ? 21.504 -3.854 -14.567 1.00 63.66 86 SER A CA 1
ATOM 672 C C . SER A 1 86 ? 21.624 -3.283 -15.985 1.00 63.66 86 SER A C 1
ATOM 674 O O . SER A 1 86 ? 22.218 -3.922 -16.852 1.00 63.66 86 SER A O 1
ATOM 676 N N . GLU A 1 87 ? 21.142 -2.061 -16.217 1.00 62.44 87 GLU A N 1
ATOM 677 C CA . GLU A 1 87 ? 21.204 -1.380 -17.512 1.00 62.44 87 GLU A CA 1
ATOM 678 C C . GLU A 1 87 ? 22.646 -1.005 -17.882 1.00 62.44 87 GLU A C 1
ATOM 680 O O . GLU A 1 87 ? 23.114 -1.309 -18.984 1.00 62.44 87 GLU A O 1
ATOM 685 N N . HIS A 1 88 ? 23.406 -0.454 -16.928 1.00 58.84 88 HIS A N 1
ATOM 686 C CA . HIS A 1 88 ? 24.827 -0.166 -17.131 1.00 58.84 88 HIS A CA 1
ATOM 687 C C . HIS A 1 88 ? 25.657 -1.434 -17.382 1.00 58.84 88 HIS A C 1
ATOM 689 O O . HIS A 1 88 ? 26.541 -1.426 -18.242 1.00 58.84 88 HIS A O 1
ATOM 695 N N . ILE A 1 89 ? 25.356 -2.542 -16.695 1.00 60.81 89 ILE A N 1
ATOM 696 C CA . ILE A 1 89 ? 26.056 -3.819 -16.908 1.00 60.81 89 ILE A CA 1
ATOM 697 C C . ILE A 1 89 ? 25.705 -4.426 -18.271 1.00 60.81 89 ILE A C 1
ATOM 699 O O . ILE A 1 89 ? 26.599 -4.928 -18.953 1.00 60.81 89 ILE A O 1
ATOM 703 N N . ASN A 1 90 ? 24.452 -4.327 -18.726 1.00 61.53 90 ASN A N 1
ATOM 704 C CA . ASN A 1 90 ? 24.075 -4.781 -20.067 1.00 61.53 90 ASN A CA 1
ATOM 705 C C . ASN A 1 90 ? 24.800 -3.990 -21.161 1.00 61.53 90 ASN A C 1
ATOM 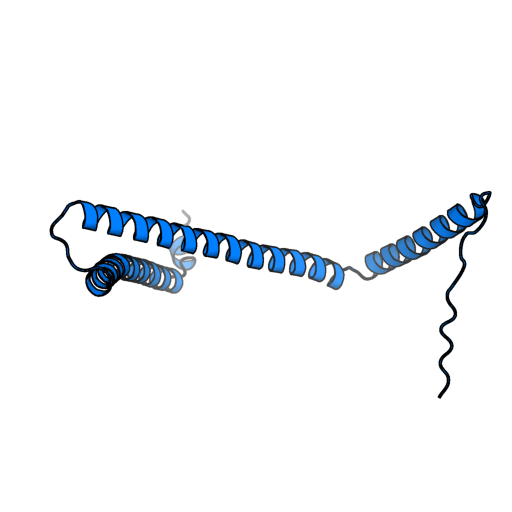707 O O . ASN A 1 90 ? 25.323 -4.594 -22.094 1.00 61.53 90 ASN A O 1
ATOM 711 N N . LYS A 1 91 ? 24.936 -2.666 -21.031 1.00 60.56 91 LYS A N 1
ATOM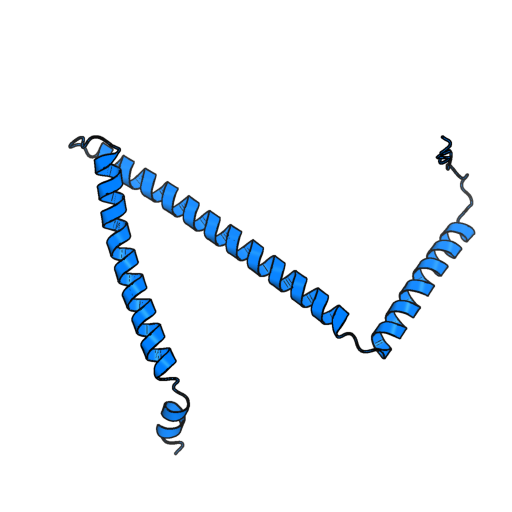 712 C CA . LYS A 1 91 ? 25.663 -1.854 -22.024 1.00 60.56 91 LYS A CA 1
ATOM 713 C C . LYS A 1 91 ? 27.152 -2.217 -22.118 1.00 60.56 91 LYS A C 1
ATOM 715 O O . LYS A 1 91 ? 27.724 -2.188 -23.202 1.00 60.56 91 LYS A O 1
ATOM 720 N N . ILE A 1 92 ? 27.770 -2.605 -21.001 1.00 60.50 92 ILE A N 1
ATOM 721 C CA . ILE A 1 92 ? 29.154 -3.109 -20.975 1.00 60.50 92 ILE A CA 1
ATOM 722 C C . ILE A 1 92 ? 29.235 -4.518 -21.582 1.00 60.50 92 ILE A C 1
ATOM 724 O O . ILE A 1 92 ? 30.190 -4.832 -22.291 1.00 60.50 92 ILE A O 1
ATOM 728 N N . LYS A 1 93 ? 28.223 -5.359 -21.339 1.00 61.94 93 LYS A N 1
ATOM 729 C CA . LYS A 1 93 ? 28.150 -6.738 -21.842 1.00 61.94 93 LYS A CA 1
ATOM 730 C C . LYS A 1 93 ? 27.916 -6.813 -23.355 1.00 61.94 93 LYS A C 1
ATOM 732 O O . LYS A 1 93 ? 28.478 -7.692 -23.999 1.00 61.94 93 LYS A O 1
ATOM 737 N N . PHE A 1 94 ? 27.139 -5.887 -23.915 1.00 59.19 94 PHE A N 1
ATOM 738 C CA . PHE A 1 94 ? 26.851 -5.781 -25.353 1.00 59.19 94 PHE A CA 1
ATOM 739 C C . PHE A 1 94 ? 27.755 -4.779 -26.084 1.00 59.19 94 PHE A C 1
ATOM 741 O O . PHE A 1 94 ? 27.456 -4.369 -27.203 1.00 59.19 94 PHE A O 1
ATOM 748 N N . MET A 1 95 ? 28.863 -4.369 -25.465 1.00 63.03 95 MET A N 1
ATOM 749 C CA . MET A 1 95 ? 29.821 -3.478 -26.106 1.00 63.03 95 MET A CA 1
ATOM 750 C C . MET A 1 95 ? 30.429 -4.178 -27.329 1.00 63.03 95 MET A C 1
ATOM 752 O O . MET A 1 95 ? 30.999 -5.268 -27.205 1.00 63.03 95 MET A O 1
ATOM 756 N N . ASN A 1 96 ? 30.300 -3.549 -28.500 1.00 68.88 96 ASN A N 1
ATOM 757 C CA . ASN A 1 96 ? 30.851 -4.059 -29.750 1.00 68.88 96 ASN A CA 1
ATOM 758 C C . ASN A 1 96 ? 32.364 -4.301 -29.597 1.00 68.88 96 ASN A C 1
ATOM 760 O O . ASN A 1 96 ? 33.056 -3.578 -28.874 1.00 68.88 96 ASN A O 1
ATOM 764 N N . MET A 1 97 ? 32.891 -5.336 -30.248 1.00 68.44 97 MET A N 1
ATOM 765 C CA . MET A 1 97 ? 34.278 -5.781 -30.067 1.00 68.44 97 MET A CA 1
ATOM 766 C C . MET A 1 97 ? 35.285 -4.666 -30.391 1.00 68.44 97 MET A C 1
ATOM 768 O O . MET A 1 97 ? 36.297 -4.527 -29.707 1.00 68.44 97 MET A O 1
ATOM 772 N N . GLU A 1 98 ? 34.955 -3.812 -31.359 1.00 77.06 98 GLU A N 1
ATOM 773 C CA . GLU A 1 98 ? 35.730 -2.625 -31.733 1.00 77.06 98 GLU A CA 1
ATOM 774 C C . GLU A 1 98 ? 35.818 -1.592 -30.599 1.00 77.06 98 GLU A C 1
ATOM 776 O O . GLU A 1 98 ? 36.903 -1.094 -30.278 1.00 77.06 98 GLU A O 1
ATOM 781 N N . ASP A 1 99 ? 34.694 -1.315 -29.936 1.00 77.94 99 ASP A N 1
ATOM 782 C CA . ASP A 1 99 ? 34.627 -0.387 -28.805 1.00 77.94 99 ASP A CA 1
ATOM 783 C C . ASP A 1 99 ? 35.337 -0.955 -27.578 1.00 77.94 99 ASP A C 1
ATOM 785 O O . ASP A 1 99 ? 36.043 -0.225 -26.876 1.00 77.94 99 ASP A O 1
ATOM 789 N N . ARG A 1 100 ? 35.246 -2.274 -27.364 1.00 70.00 100 ARG A N 1
ATOM 790 C CA . ARG A 1 100 ? 36.008 -2.972 -26.319 1.00 70.00 100 ARG A CA 1
ATOM 791 C C . ARG A 1 100 ? 37.506 -2.829 -26.553 1.00 70.00 100 ARG A C 1
ATOM 793 O O . ARG A 1 100 ? 38.224 -2.463 -25.627 1.00 70.00 100 ARG A O 1
ATOM 800 N N . ILE A 1 101 ? 37.984 -3.062 -27.777 1.00 78.31 101 ILE A N 1
ATOM 801 C CA . ILE A 1 101 ? 39.405 -2.908 -28.129 1.00 78.31 101 ILE A CA 1
ATOM 802 C C . ILE A 1 101 ? 39.854 -1.462 -27.900 1.00 78.31 101 ILE A C 1
ATOM 804 O O . ILE A 1 101 ? 40.893 -1.235 -27.278 1.00 78.31 101 ILE A O 1
ATOM 808 N N . LYS A 1 102 ? 39.060 -0.476 -28.334 1.00 81.56 102 LYS A N 1
ATOM 809 C CA . LYS A 1 102 ? 39.353 0.949 -28.123 1.00 81.56 102 LYS A CA 1
ATOM 810 C C . LYS A 1 102 ? 39.406 1.307 -26.632 1.00 81.56 102 LYS A C 1
ATOM 812 O O . LYS A 1 102 ? 40.309 2.030 -26.212 1.00 81.56 102 LYS A O 1
ATOM 817 N N . TRP A 1 103 ? 38.495 0.766 -25.827 1.00 76.69 103 TRP A N 1
ATOM 818 C CA . TRP A 1 103 ? 38.450 0.960 -24.377 1.00 76.69 103 TRP A CA 1
ATOM 819 C C . TRP A 1 103 ? 39.646 0.325 -23.657 1.00 76.69 103 TRP A C 1
ATOM 821 O O . TRP A 1 103 ? 40.312 1.007 -22.880 1.00 76.69 103 TRP A O 1
ATOM 831 N N . PHE A 1 104 ? 39.991 -0.930 -23.967 1.00 79.69 104 PHE A N 1
ATOM 832 C CA . PHE A 1 104 ? 41.176 -1.600 -23.413 1.00 79.69 104 PHE A CA 1
ATOM 833 C C . PHE A 1 104 ? 42.462 -0.870 -23.785 1.00 79.69 104 PHE A C 1
ATOM 835 O O . PHE A 1 104 ? 43.348 -0.683 -22.951 1.00 79.69 104 PHE A O 1
ATOM 842 N N . LYS A 1 105 ? 42.546 -0.414 -25.035 1.00 79.00 105 LYS A N 1
ATOM 843 C CA . LYS A 1 105 ? 43.663 0.379 -25.534 1.00 79.00 105 LYS A CA 1
ATOM 844 C C . LYS A 1 105 ? 43.779 1.694 -24.751 1.00 79.00 105 LYS A C 1
ATOM 846 O O . LYS A 1 105 ? 44.852 1.999 -24.241 1.00 79.00 105 LYS A O 1
ATOM 851 N N . LYS A 1 106 ? 42.671 2.415 -24.552 1.00 79.00 106 LYS A N 1
ATOM 852 C CA . LYS A 1 106 ? 42.618 3.647 -23.744 1.00 79.00 106 LYS A CA 1
ATOM 853 C C . LYS A 1 106 ? 43.016 3.421 -22.280 1.00 79.00 106 LYS A C 1
ATOM 855 O O . LYS A 1 106 ? 43.797 4.204 -21.755 1.00 79.00 106 LYS A O 1
ATOM 860 N N . MET A 1 107 ? 42.530 2.355 -21.642 1.00 74.75 107 MET A N 1
ATOM 861 C CA . MET A 1 107 ? 42.897 2.002 -20.262 1.00 74.75 107 MET A CA 1
ATOM 862 C C . MET A 1 107 ? 44.385 1.697 -20.119 1.00 74.75 107 MET A C 1
ATOM 864 O O . MET A 1 107 ? 45.033 2.179 -19.194 1.00 74.75 107 MET A O 1
ATOM 868 N N . LYS A 1 108 ? 44.934 0.912 -21.052 1.00 73.25 108 LYS A N 1
ATOM 869 C CA . LYS A 1 108 ? 46.351 0.553 -21.037 1.00 73.25 108 LYS A CA 1
ATOM 870 C C . LYS A 1 108 ? 47.232 1.795 -21.174 1.00 73.25 108 LYS A C 1
ATOM 872 O O . LYS A 1 108 ? 48.211 1.907 -20.451 1.00 73.25 108 LYS A O 1
ATOM 877 N N . TYR A 1 109 ? 46.870 2.738 -22.046 1.00 68.69 109 TYR A N 1
ATOM 878 C CA . TYR A 1 109 ? 47.619 3.989 -22.185 1.00 68.69 109 TYR A CA 1
ATOM 879 C C . TYR A 1 109 ? 47.450 4.936 -21.001 1.00 68.69 109 TYR A C 1
ATOM 881 O O . TYR A 1 109 ? 48.433 5.554 -20.626 1.00 68.69 109 TYR A O 1
ATOM 889 N N . ALA A 1 110 ? 46.266 5.039 -20.391 1.00 70.81 110 ALA A N 1
ATOM 890 C CA . ALA A 1 110 ? 46.069 5.884 -19.210 1.00 70.81 110 ALA A CA 1
ATOM 891 C C . ALA A 1 110 ? 46.994 5.458 -18.059 1.00 70.81 110 ALA A C 1
ATOM 893 O O . ALA A 1 110 ? 47.776 6.268 -17.582 1.00 70.81 110 ALA A O 1
ATOM 894 N N . ASN A 1 111 ? 47.023 4.161 -17.737 1.00 67.00 111 ASN A N 1
ATOM 895 C CA . ASN A 1 111 ? 47.896 3.637 -16.684 1.00 67.00 111 ASN A CA 1
ATOM 896 C C . ASN A 1 111 ? 49.389 3.835 -16.995 1.00 67.00 111 ASN A C 1
ATOM 898 O O . ASN A 1 111 ? 50.166 4.074 -16.085 1.00 67.00 111 ASN A O 1
ATOM 902 N N . ILE A 1 112 ? 49.795 3.744 -18.267 1.00 66.69 112 ILE A N 1
ATOM 903 C CA . ILE A 1 112 ? 51.189 3.980 -18.679 1.00 66.69 112 ILE A CA 1
ATOM 904 C C . ILE A 1 112 ? 51.543 5.470 -18.598 1.00 66.69 112 ILE A C 1
ATOM 906 O O . ILE A 1 112 ? 52.643 5.813 -18.186 1.00 66.69 112 ILE A O 1
ATOM 910 N N . ILE A 1 113 ? 50.636 6.365 -18.997 1.00 65.00 113 ILE A N 1
ATOM 911 C CA . ILE A 1 113 ? 50.853 7.815 -18.917 1.00 65.00 113 ILE A CA 1
ATOM 912 C C . ILE A 1 113 ? 50.924 8.258 -17.456 1.00 65.00 113 ILE A C 1
ATOM 914 O O . ILE A 1 113 ? 51.768 9.087 -17.138 1.00 65.00 113 ILE A O 1
ATOM 918 N N . ASP A 1 114 ? 50.096 7.688 -16.580 1.00 66.69 114 ASP A N 1
ATOM 919 C CA . ASP A 1 114 ? 50.133 7.955 -15.143 1.00 66.69 114 ASP A CA 1
ATOM 920 C C . ASP A 1 114 ? 51.426 7.431 -14.506 1.00 66.69 114 ASP A C 1
ATOM 922 O O . ASP A 1 114 ? 52.011 8.125 -13.684 1.00 66.69 114 ASP A O 1
ATOM 926 N N . ASP A 1 115 ? 51.920 6.260 -14.922 1.00 66.12 115 ASP A N 1
ATOM 927 C CA . ASP A 1 115 ? 53.193 5.699 -14.444 1.00 66.12 115 ASP A CA 1
ATOM 928 C C . ASP A 1 115 ? 54.390 6.536 -14.928 1.00 66.12 115 ASP A C 1
ATOM 930 O O . ASP A 1 115 ? 55.237 6.933 -14.135 1.00 66.12 115 ASP A O 1
ATOM 934 N N . ILE A 1 116 ? 54.395 6.942 -16.205 1.00 65.19 116 ILE A N 1
ATOM 935 C CA . ILE A 1 116 ? 55.412 7.844 -16.773 1.00 65.19 116 ILE A CA 1
ATOM 936 C C . ILE A 1 116 ? 55.325 9.239 -16.149 1.00 65.19 116 ILE A C 1
ATOM 938 O O . ILE A 1 116 ? 56.351 9.884 -15.957 1.00 65.19 116 ILE A O 1
ATOM 942 N N . ALA A 1 117 ? 54.130 9.752 -15.857 1.00 67.12 117 ALA A N 1
ATOM 943 C CA . ALA A 1 117 ? 53.967 11.023 -15.161 1.00 67.12 117 ALA A CA 1
ATOM 944 C C . ALA A 1 117 ? 54.487 10.902 -13.724 1.00 67.12 117 ALA A C 1
ATOM 946 O O . ALA A 1 117 ? 55.258 11.747 -13.284 1.00 67.12 117 ALA A O 1
ATOM 947 N N . ASN A 1 118 ? 54.144 9.828 -1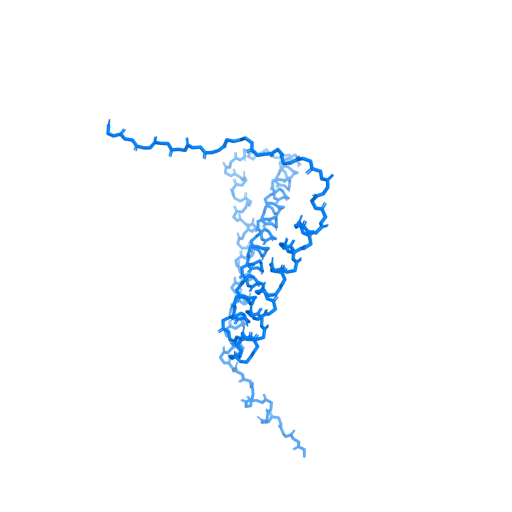3.019 1.00 59.59 118 ASN A N 1
ATOM 948 C CA . ASN A 1 118 ? 54.596 9.579 -11.656 1.00 59.59 118 ASN A CA 1
ATOM 949 C C . ASN A 1 118 ? 56.121 9.366 -11.578 1.00 59.59 118 ASN A C 1
ATOM 951 O O . ASN A 1 118 ? 56.742 9.866 -10.648 1.00 59.59 118 ASN A O 1
ATOM 955 N N . GLU A 1 119 ? 56.744 8.734 -12.581 1.00 63.16 119 GLU A N 1
ATOM 956 C CA . GLU A 1 119 ? 58.207 8.629 -12.717 1.00 63.16 119 GLU A CA 1
ATOM 957 C C . GLU A 1 119 ? 58.867 9.955 -13.126 1.00 63.16 119 GLU A C 1
ATOM 959 O O . GLU A 1 119 ? 59.912 10.325 -12.593 1.00 63.16 119 GLU A O 1
ATOM 964 N N . ARG A 1 120 ? 58.273 10.712 -14.059 1.00 57.62 120 ARG A N 1
ATOM 965 C CA . ARG A 1 120 ? 58.838 11.983 -14.554 1.00 57.62 120 ARG A CA 1
ATOM 966 C C . ARG A 1 120 ? 58.684 13.130 -13.547 1.00 57.62 120 ARG A C 1
ATOM 968 O O . ARG A 1 120 ? 59.437 14.098 -13.614 1.00 57.62 120 ARG A O 1
ATOM 975 N N . PHE A 1 121 ? 57.738 13.029 -12.614 1.00 51.69 121 PHE A N 1
ATOM 976 C CA . PHE A 1 121 ? 57.557 13.972 -11.507 1.00 51.69 121 PHE A CA 1
ATOM 977 C C . PHE A 1 121 ? 58.156 13.477 -10.173 1.00 51.69 121 PHE A C 1
ATOM 979 O O . PHE A 1 121 ? 57.984 14.155 -9.156 1.00 51.69 121 PHE A O 1
ATOM 986 N N . ASP A 1 122 ? 58.922 12.373 -10.158 1.00 52.12 122 ASP A N 1
ATOM 987 C CA . ASP A 1 122 ? 59.587 11.827 -8.960 1.00 52.12 122 ASP A CA 1
ATOM 988 C C . ASP A 1 122 ? 60.836 12.660 -8.573 1.00 52.12 122 ASP A C 1
ATOM 990 O O . ASP A 1 122 ? 61.984 12.226 -8.626 1.00 52.12 122 ASP A O 1
ATOM 994 N N . THR A 1 123 ? 60.608 13.916 -8.178 1.00 52.53 123 THR A N 1
ATOM 995 C CA . THR A 1 123 ? 61.560 14.744 -7.410 1.00 52.53 123 THR A CA 1
ATOM 996 C C . THR A 1 123 ? 61.140 14.874 -5.946 1.00 52.53 123 THR A C 1
ATOM 998 O O . THR A 1 123 ? 61.507 15.838 -5.271 1.00 52.53 123 THR A O 1
ATOM 1001 N N . LYS A 1 124 ? 60.388 13.908 -5.396 1.00 50.28 124 LYS A N 1
ATOM 1002 C CA . LYS A 1 124 ? 60.151 13.841 -3.945 1.00 50.28 124 LYS A CA 1
ATOM 1003 C C . LYS A 1 124 ? 60.336 12.429 -3.388 1.00 50.28 124 LYS A C 1
ATOM 1005 O O . LYS A 1 124 ? 59.876 11.465 -3.979 1.00 50.28 124 LYS A O 1
ATOM 1010 N N . PRO A 1 125 ? 61.015 12.290 -2.234 1.00 43.47 125 PRO A N 1
ATOM 1011 C CA . PRO A 1 125 ? 61.531 11.010 -1.769 1.00 43.47 125 PRO A CA 1
ATOM 1012 C C . PRO A 1 125 ? 60.419 10.000 -1.465 1.00 43.47 125 PRO A C 1
ATOM 1014 O O . PRO A 1 125 ? 59.509 10.269 -0.674 1.00 43.47 125 PRO A O 1
ATOM 1017 N N . LYS A 1 126 ? 60.567 8.801 -2.047 1.00 47.56 126 LYS A N 1
ATOM 1018 C CA . LYS A 1 126 ? 59.796 7.584 -1.762 1.00 47.56 126 LYS A CA 1
ATOM 1019 C C . LYS A 1 126 ? 59.656 7.352 -0.255 1.00 47.56 126 LYS A C 1
ATOM 1021 O O . LYS A 1 126 ? 60.593 6.913 0.408 1.00 47.56 126 LYS A O 1
ATOM 1026 N N . LYS A 1 127 ? 58.446 7.531 0.278 1.00 49.88 127 LYS A N 1
ATOM 1027 C CA . LYS A 1 127 ? 58.012 6.842 1.500 1.00 49.88 127 LYS A CA 1
ATOM 1028 C C . LYS A 1 127 ? 57.183 5.623 1.114 1.00 49.88 127 LYS A C 1
ATOM 1030 O O . LYS A 1 127 ? 55.963 5.687 1.034 1.00 49.88 127 LYS A O 1
ATOM 1035 N N . SER A 1 128 ? 57.853 4.493 0.926 1.00 41.53 128 SER A N 1
ATOM 1036 C CA . SER A 1 128 ? 57.221 3.178 1.040 1.00 41.53 128 SER A CA 1
ATOM 1037 C C . SER A 1 128 ? 58.103 2.271 1.889 1.00 41.53 128 SER A C 1
ATOM 1039 O O . SER A 1 128 ? 58.878 1.453 1.407 1.00 41.53 128 SER A O 1
ATOM 1041 N N . ALA A 1 129 ? 57.970 2.412 3.207 1.00 46.16 129 ALA A N 1
ATOM 1042 C CA . ALA A 1 129 ? 58.316 1.321 4.095 1.00 46.16 129 ALA A CA 1
ATOM 1043 C C . ALA A 1 129 ? 57.073 0.450 4.294 1.00 46.16 129 ALA A C 1
ATOM 1045 O O . ALA A 1 129 ? 56.036 0.922 4.759 1.00 46.16 129 ALA A O 1
ATOM 1046 N N . LYS A 1 130 ? 57.283 -0.847 4.050 1.00 41.53 130 LYS A N 1
ATOM 1047 C CA . LYS A 1 130 ? 56.625 -1.989 4.696 1.00 41.53 130 LYS A CA 1
ATOM 1048 C C . LYS A 1 130 ? 55.479 -2.656 3.930 1.00 41.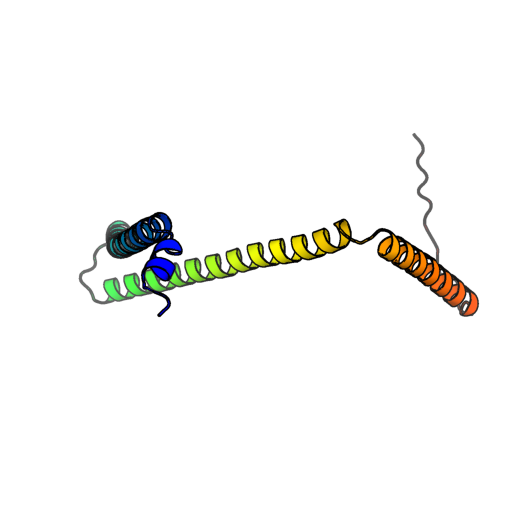53 130 LYS A C 1
ATOM 1050 O O . LYS A 1 130 ? 54.297 -2.454 4.191 1.00 41.53 130 LYS A O 1
ATOM 1055 N N . LYS A 1 131 ? 55.869 -3.648 3.125 1.00 43.28 131 LYS A N 1
ATOM 1056 C CA . LYS A 1 131 ? 55.148 -4.923 3.085 1.00 43.28 131 LYS A CA 1
ATOM 1057 C C . LYS A 1 131 ? 56.116 -6.080 2.828 1.00 43.28 131 LYS A C 1
ATOM 1059 O O . LYS A 1 131 ? 56.505 -6.327 1.698 1.00 43.28 131 LYS A O 1
ATOM 1064 N N . THR A 1 132 ? 56.435 -6.830 3.875 1.00 38.25 132 THR A N 1
ATOM 1065 C CA . THR A 1 132 ? 56.870 -8.224 3.753 1.00 38.25 132 THR A CA 1
ATOM 1066 C C . THR A 1 132 ? 55.984 -9.065 4.663 1.00 38.25 132 THR A C 1
ATOM 1068 O O . THR A 1 132 ? 56.150 -9.117 5.877 1.00 38.25 132 THR A O 1
ATOM 1071 N N . LYS A 1 133 ? 54.967 -9.681 4.049 1.00 41.34 133 LYS A N 1
ATOM 1072 C CA . LYS A 1 133 ? 54.320 -10.884 4.576 1.00 41.34 133 LYS A CA 1
ATOM 1073 C C . LYS A 1 133 ? 55.269 -12.043 4.273 1.00 41.34 133 LYS A C 1
ATOM 1075 O O . LYS A 1 133 ? 55.391 -12.421 3.113 1.00 41.34 133 LYS A O 1
ATOM 1080 N N . GLY A 1 134 ? 55.927 -12.574 5.297 1.00 37.78 134 GLY A N 1
ATOM 1081 C CA . GLY A 1 134 ? 56.579 -13.880 5.261 1.00 37.78 134 GLY A CA 1
ATOM 1082 C C . GLY A 1 134 ? 55.632 -14.914 5.860 1.00 37.78 134 GLY A C 1
ATOM 1083 O O . GLY A 1 134 ? 55.201 -14.767 6.999 1.00 37.78 134 GLY A O 1
ATOM 1084 N N . LYS A 1 135 ? 55.267 -15.909 5.057 1.00 42.91 135 LYS A N 1
ATOM 1085 C CA . LYS A 1 135 ? 54.524 -17.113 5.429 1.00 42.91 135 LYS A CA 1
ATOM 1086 C C . LYS A 1 135 ? 55.568 -18.229 5.547 1.00 42.91 135 LYS A C 1
ATOM 1088 O O . LYS A 1 135 ? 56.272 -18.459 4.570 1.00 42.91 135 LYS A O 1
ATOM 1093 N N . SER A 1 136 ? 55.675 -18.891 6.694 1.00 41.53 136 SER A N 1
ATOM 1094 C CA . SER A 1 136 ? 56.331 -20.198 6.836 1.00 41.53 136 SER A CA 1
ATOM 1095 C C . SER A 1 136 ? 55.706 -20.932 8.022 1.00 41.53 136 SER A C 1
ATOM 1097 O O . SER A 1 136 ? 55.289 -20.270 8.970 1.00 41.53 136 SER A O 1
ATOM 1099 N N . ASN A 1 137 ? 55.603 -22.253 7.856 1.00 39.31 137 ASN A N 1
ATOM 1100 C CA . ASN A 1 137 ? 54.926 -23.276 8.664 1.00 39.31 137 ASN A CA 1
ATOM 1101 C C . ASN A 1 137 ? 54.935 -23.096 10.181 1.00 39.31 137 ASN A C 1
ATOM 1103 O O . ASN A 1 137 ? 56.001 -22.735 10.723 1.00 39.31 137 ASN A O 1
#

Foldseek 3Di:
DPDCVVVVVPDPVVVVVVVVVVVVVVVVVVVVVVVVLVVVLVVPPPDDVDPVSVVVSVVVVVVVVVVVVVVVVVVVVVVVVVVVVVVVVVCVVPPDPVNVVVVVVVVVVVVVVVVVVCVVPPPDDDDDDDDDDDDDD

Sequence (137 aa):
MKSLEQYAEKLDFRGLVISSIITALSFVVGLFWKDAIQSTIDLYFKPGEGLLYTYLAALIITIAVAVIAFLLIRSQNITIKKLMASEHINKIKFMNMEDRIKWFKKMKYANIIDDIANERFDTKPKKSAKKTKGKSN

pLDDT: mean 72.33, std 15.33, range [37.78, 96.06]

S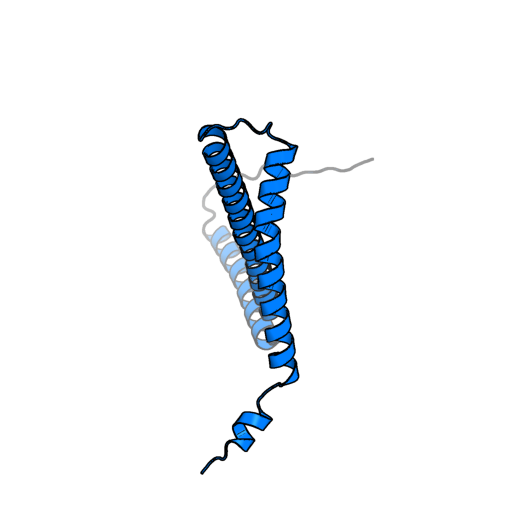econdary structure (DSSP, 8-state):
---THHHHTT--HHHHHHHHHHHHHHHHHHHHHHHHHHHHHHHHS---SSHHHHHHHHHHHHHHHHHHHHHHHHHHHHHHHHHHHHHHHHHHHT--HHHHHHHHHHHHHHHHHHHHHHHHT--S-------------

=== Feature glossary ===
The features interleaved in this record are:

— What the protein is —

Sequence gives the chain of amino acids in standard one-letter code (A=alanine, C=cysteine, …, Y=tyrosine), read N→C. It is the only feature that is directly encoded by the gene; all structural features are derived from the folded form of this sequence.

Database cross-references. InterPro integrates a dozen domain/family signature databases into unified entries with residue-range hits. GO terms attach function/process/location labels with evidence codes. CATH codes position the fold in a four-level structural taxonomy. Organism is the NCBI-taxonomy species name.

— Where its atoms are —

Atomic coordinates in PDBx/mmCIF format — the same representation the Protein Data Bank distributes. Each line of the _atom_site loop places one backbone atom in Cartesian space (units: ångströms, origin: arbitrary).

The six renders are orthographic views along the three Cartesian axes in both directions. Representation (cartoon, sticks, or surface) and color scheme (sequence-rainbow or by-chain) vary across proteins so the training set covers all the common visualization conventions.

— Local backbone conformation —

Eight-state secondary structure (DSSP): H is the canonical α-helix, G the tighter 3₁₀-helix, I the wider π-helix; E/B are β-structure, T and S are turns and bends, and '-' is everything else. DSSP derives these from the pattern of main-chain N–H···O=C hydrogen bonds, not from the sequence.

P-SEA three-state annotation labels each residue as helix, strand, or coil based purely on the geometry of the Cα trace. It serves as a fallback when the full backbone (and thus DSSP) is unavailable.

The φ/ψ torsion pair specifies the backbone conformation at each residue. φ rotates about the N–Cα bond, ψ about the Cα–C bond. Steric clashes forbid most of the (φ, ψ) plane — the allowed regions (α-helix basin, β-sheet basin, left-handed helix) are the Ramachandran-allowed regions.

— Global shape and packing —

The geometric summary reports three shape descriptors. Rg (radius of gyration) measures how spread out the Cα atoms are about their centre of mass; compact globular proteins have small Rg, elongated or unfolded ones large. Cα contacts (<8 Å, |i−j|>4) count long-range residue pairs in spatial proximity — high for tightly packed folds, near zero for rods or random coil. The bounding-box extents give the protein's footprint along x, y, z in Å.

Solvent-accessible surface area (SASA) is the area in Å² traced out by the centre of a 1.4 Å probe sphere (a water molecule) rolled over the protein's van der Waals surface (Shrake–Rupley / Lee–Richards construction). Buried residues have near-zero SASA; fully exposed residues can exceed 200 Å². The total SASA scales roughly with the number of surface residues.

The contact map is a binary N×N matrix image: pixel (i, j) is dark where Cα_i and Cα_j are within 8 Å and |i−j|>4. Because the |i−j|>4 filter removes local helical contacts, off-diagonal stripes parallel to the main diagonal indicate parallel β-sheets; stripes perpendicular to it indicate antiparallel β-sheets. The Ramachandran plot scatters every residue's (φ, ψ) pair against the sterically allowed regions. The PAE heatmap renders the predicted-aligned-error matrix.

— Structural neighborhood —

3Di is Foldseek's structural alphabet. Each residue is assigned one of twenty discrete states based on how its Cα sits relative to its spatial (not sequential) neighbors. Aligning 3Di strings finds structural homologs roughly as well as full 3D superposition, but orders of magnitude faster.

Nearest PDB neighbors are the top structural matches found by Foldseek when searching this structure against the entire Protein Data Bank. Each hit reports a TM-score (0 to 1; >0.5 almost always implies the same fold) and an E-value. These are *structural* homologs — they may share no detectable sequence similarity.

— Confidence and disorder —

For AlphaFold models, the B-factor field carries pLDDT — the model's own estimate of local accuracy on a 0–100 scale. Regions with pLDDT<50 should be treated as essentially unmodeled; they often correspond to intrinsically disordered segments.

Crystallographic B-factors measure how much each atom's electron density is smeared out, in Å². They rise in mobile loops and surface residues and fall in the buried interior. In AlphaFold models this column is repurposed to hold pLDDT instead.

Predicted aligned error is AlphaFold's pairwise confidence. Unlike pLDDT (per-residue), PAE is per-residue-pair and captures whether two parts of the structure are correctly placed relative to each other. Units are ångströms of expected positional error.